Protein AF-A0AA41SZH7-F1 (afdb_monomer_lite)

Sequence (71 aa):
MAFDRYAAICHPLRYTTIMSTNVCTLLASLSWLGALGHSFVQTLLTFQLPFCNAQVIDHYFCDVHPVLKLA

InterPro domains:
  IPR000276 G protein-coupled receptor, rhodopsin-like [PF00001] (1-66)
  IPR000725 Olfactory receptor [PR00245] (12-24)
  IPR000725 Olfactory receptor [PR00245] (59-71)
  IPR017452 GPCR, rhodopsin-like, 7TM [PS50262] (1-71)
  I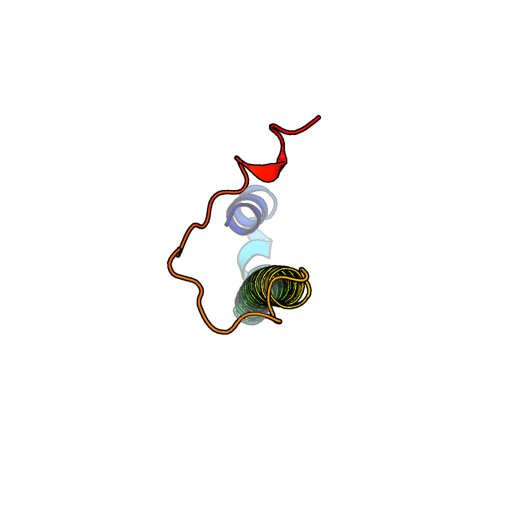PR050427 Human Olfactory Receptors [PTHR48002] (1-71)

Secondary structure (DSSP, 8-state):
-HHHHHHHHH-TTTHHHHS-HHHHHHHHHHHHHHHHHHHHHHHHHHHHSTTTTSS--------SSSGGGG-

pLDDT: mean 74.89, std 21.15, range [38.44, 97.19]

Radius of gyration: 20.86 Å; chains: 1; bounding box: 51×18×48 Å

Structure (mmCIF, N/CA/C/O backbone):
data_AF-A0AA41SZH7-F1
#
_entry.id   AF-A0AA41SZH7-F1
#
loop_
_atom_site.group_PDB
_atom_site.id
_atom_site.type_symbol
_atom_site.label_atom_id
_atom_site.label_alt_id
_atom_site.label_comp_id
_atom_site.label_asym_id
_atom_site.label_entity_id
_atom_site.label_seq_id
_atom_site.pdbx_PDB_ins_code
_atom_site.Cartn_x
_atom_site.Cartn_y
_atom_site.Cartn_z
_atom_site.occupancy
_atom_site.B_iso_or_equiv
_atom_site.auth_seq_id
_atom_site.auth_comp_id
_atom_site.auth_asym_id
_atom_site.auth_atom_id
_atom_site.pdbx_PDB_model_num
ATOM 1 N N . MET A 1 1 ? -1.911 -6.695 6.282 1.00 81.81 1 MET A N 1
ATOM 2 C CA . MET A 1 1 ? -2.361 -7.429 7.492 1.00 81.81 1 MET A CA 1
ATOM 3 C C . MET A 1 1 ? -2.194 -6.646 8.795 1.00 81.81 1 MET A C 1
ATOM 5 O O . MET A 1 1 ? -3.044 -6.788 9.658 1.00 81.81 1 MET A O 1
ATOM 9 N N . ALA A 1 2 ? -1.172 -5.796 8.965 1.00 90.94 2 ALA A N 1
ATOM 10 C CA . ALA A 1 2 ? -1.033 -4.999 10.196 1.00 90.94 2 ALA A CA 1
ATOM 11 C C . ALA A 1 2 ? -2.246 -4.083 10.479 1.00 90.94 2 ALA A C 1
ATOM 13 O O . ALA A 1 2 ? -2.696 -3.990 11.6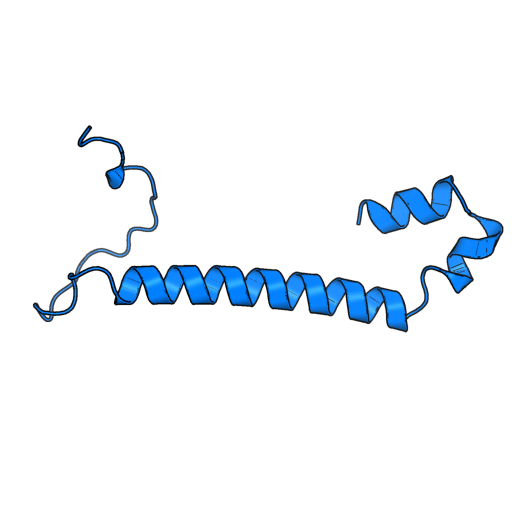16 1.00 90.94 2 ALA A O 1
ATOM 14 N N . PHE A 1 3 ? -2.826 -3.477 9.434 1.00 87.81 3 PHE A N 1
ATOM 15 C CA . PHE A 1 3 ? -4.005 -2.611 9.558 1.00 87.81 3 PHE A CA 1
ATOM 16 C C . PHE A 1 3 ? -5.253 -3.341 10.087 1.00 87.81 3 PHE A C 1
ATOM 18 O O . PHE A 1 3 ? -5.990 -2.796 10.898 1.00 87.81 3 PHE A O 1
ATOM 25 N N . ASP A 1 4 ? -5.450 -4.598 9.685 1.00 89.62 4 ASP A N 1
ATOM 26 C CA . ASP A 1 4 ? -6.540 -5.462 10.156 1.00 89.62 4 ASP A CA 1
ATOM 27 C C . ASP A 1 4 ? -6.461 -5.700 11.668 1.00 89.62 4 ASP A C 1
ATOM 29 O O . ASP A 1 4 ? -7.408 -5.436 12.408 1.00 89.62 4 ASP A O 1
ATOM 33 N N . ARG A 1 5 ? -5.270 -6.087 12.142 1.00 91.75 5 ARG A N 1
ATOM 34 C CA . ARG A 1 5 ? -4.988 -6.297 13.567 1.00 91.75 5 ARG A CA 1
ATOM 35 C C . ARG A 1 5 ? -5.153 -5.011 14.374 1.00 91.75 5 ARG A C 1
ATOM 37 O O . ARG A 1 5 ? -5.752 -5.042 15.443 1.00 91.75 5 ARG A O 1
ATOM 44 N N . TYR A 1 6 ? -4.661 -3.889 13.852 1.00 91.50 6 TYR A N 1
ATOM 45 C CA . TYR A 1 6 ? -4.831 -2.578 14.475 1.00 91.50 6 TYR A CA 1
ATOM 46 C C . TYR A 1 6 ? -6.313 -2.213 14.631 1.00 91.50 6 TYR A C 1
ATOM 48 O O . TYR A 1 6 ? -6.753 -1.884 15.731 1.00 91.50 6 TYR A O 1
ATOM 56 N N . ALA A 1 7 ? -7.101 -2.331 13.558 1.00 89.44 7 ALA A N 1
ATOM 57 C CA . ALA A 1 7 ? -8.523 -2.000 13.584 1.00 89.44 7 ALA A CA 1
ATOM 58 C C . ALA A 1 7 ? -9.307 -2.900 14.555 1.00 89.44 7 ALA A C 1
ATOM 60 O O . ALA A 1 7 ? -10.182 -2.409 15.268 1.00 89.44 7 ALA A O 1
ATOM 61 N N . ALA A 1 8 ? -8.968 -4.191 14.626 1.00 91.38 8 ALA A N 1
ATOM 62 C CA . ALA A 1 8 ? -9.599 -5.134 15.547 1.00 91.38 8 ALA A CA 1
ATOM 63 C C . ALA A 1 8 ? -9.311 -4.807 17.025 1.00 91.38 8 ALA A C 1
ATOM 65 O O . ALA A 1 8 ? -10.199 -4.947 17.863 1.00 91.38 8 ALA A O 1
ATOM 66 N N . ILE A 1 9 ? -8.092 -4.356 17.345 1.00 92.75 9 ILE A N 1
ATOM 67 C CA . ILE A 1 9 ? -7.667 -4.049 18.722 1.00 92.75 9 ILE A CA 1
ATOM 68 C C . ILE A 1 9 ? -8.164 -2.668 19.163 1.00 92.75 9 ILE A C 1
ATOM 70 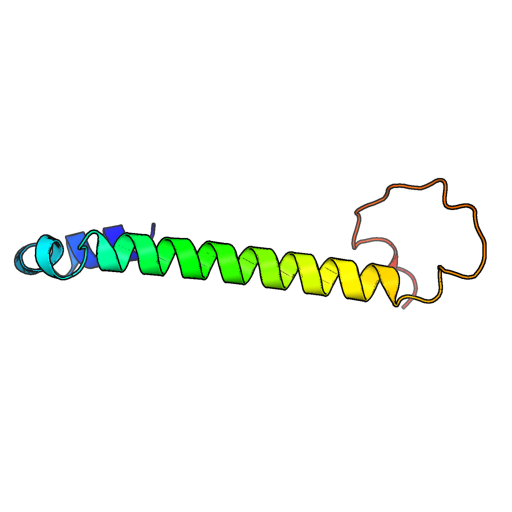O O . ILE A 1 9 ? -8.730 -2.531 20.245 1.00 92.75 9 ILE A O 1
ATOM 74 N N . CYS A 1 10 ? -7.963 -1.637 18.341 1.00 92.25 10 CYS A N 1
ATOM 75 C CA . CYS A 1 10 ? -8.297 -0.261 18.709 1.00 92.25 10 CYS A CA 1
ATOM 76 C C . CYS A 1 10 ? -9.795 0.043 18.572 1.00 92.25 10 CYS A C 1
ATOM 78 O O . CYS A 1 10 ? -10.313 0.903 19.286 1.00 92.25 10 CYS A O 1
ATOM 80 N N . HIS A 1 11 ? -10.507 -0.651 17.675 1.00 89.06 11 HIS A N 1
ATOM 81 C CA . HIS A 1 11 ? -11.913 -0.376 17.367 1.00 89.06 11 HIS A CA 1
ATOM 82 C C . HIS A 1 11 ? -12.765 -1.649 17.182 1.00 89.06 11 HIS A C 1
ATOM 84 O O . HIS A 1 11 ? -13.436 -1.790 16.157 1.00 89.06 11 HIS A O 1
ATOM 90 N N . PRO A 1 12 ? -12.839 -2.548 18.182 1.00 85.88 12 PRO A N 1
ATOM 91 C CA . PRO A 1 12 ? -13.506 -3.849 18.051 1.00 85.88 12 PRO A CA 1
ATOM 92 C C . PRO A 1 12 ? -14.987 -3.746 17.649 1.00 85.88 12 PRO A C 1
ATOM 94 O O . PRO A 1 12 ? -15.449 -4.488 16.790 1.00 85.88 12 PRO A O 1
ATOM 97 N N . LEU A 1 13 ? -15.728 -2.777 18.201 1.00 88.81 13 LEU A N 1
ATOM 98 C CA . LEU A 1 13 ? -17.160 -2.583 17.916 1.00 88.81 13 LEU A CA 1
ATOM 99 C C . LEU A 1 13 ? -17.443 -2.007 16.521 1.00 88.81 13 LEU A C 1
ATOM 101 O O . LEU A 1 13 ? -18.538 -2.181 15.996 1.00 88.81 13 LEU A O 1
ATOM 105 N N . ARG A 1 14 ? -16.475 -1.306 15.918 1.00 87.56 14 ARG A N 1
ATOM 106 C CA . ARG A 1 14 ? -16.605 -0.725 14.569 1.00 87.56 14 ARG A CA 1
ATOM 107 C C . ARG A 1 14 ? -15.836 -1.521 13.522 1.00 87.56 14 ARG A C 1
ATOM 109 O O . ARG A 1 14 ? -15.910 -1.187 12.345 1.00 87.56 14 ARG A O 1
ATOM 116 N N . TYR A 1 15 ? -15.123 -2.568 13.928 1.00 88.00 15 TYR A N 1
ATOM 117 C CA . TYR A 1 15 ? -14.273 -3.366 13.058 1.00 88.00 15 TYR A CA 1
ATOM 118 C C . TYR A 1 15 ? -15.035 -3.931 11.859 1.00 88.00 15 TYR A C 1
ATOM 120 O O . TYR A 1 15 ? -14.558 -3.824 10.740 1.00 88.00 15 TYR A O 1
ATOM 128 N N . THR A 1 16 ? -16.249 -4.447 12.056 1.00 84.62 16 THR A N 1
ATOM 129 C CA . THR A 1 16 ? -17.078 -4.990 10.965 1.00 84.62 16 THR A CA 1
ATOM 130 C C . THR A 1 16 ? -17.531 -3.922 9.969 1.00 84.62 16 THR A C 1
ATOM 132 O O . THR A 1 16 ? -17.725 -4.213 8.793 1.00 84.62 16 THR A O 1
ATOM 135 N N . THR A 1 17 ? -17.677 -2.673 10.417 1.00 87.81 17 THR A N 1
ATOM 136 C CA . THR A 1 17 ? -18.016 -1.535 9.553 1.00 87.81 17 THR A CA 1
ATOM 137 C C . THR A 1 17 ? -16.783 -0.981 8.837 1.00 87.81 17 THR A C 1
ATOM 139 O O . THR A 1 17 ? -16.864 -0.605 7.671 1.00 87.81 17 THR A O 1
ATOM 142 N N . ILE A 1 18 ? -15.640 -0.936 9.527 1.00 84.88 18 ILE A N 1
ATOM 143 C CA . ILE A 1 18 ? -14.360 -0.444 8.999 1.00 84.88 18 ILE A CA 1
ATOM 144 C C . ILE A 1 18 ? -13.771 -1.450 8.005 1.00 84.88 18 ILE A C 1
ATOM 146 O O . ILE A 1 18 ? -13.330 -1.067 6.928 1.00 84.88 18 ILE A O 1
ATOM 150 N N . MET A 1 19 ? -13.790 -2.737 8.342 1.00 88.62 19 MET A N 1
ATOM 151 C CA . MET A 1 19 ? -13.226 -3.822 7.550 1.00 88.62 19 MET A CA 1
ATOM 152 C C . MET A 1 19 ? -14.318 -4.562 6.772 1.00 88.62 19 MET A C 1
ATOM 154 O O . MET A 1 19 ? -14.566 -5.752 6.952 1.00 88.62 19 MET A O 1
ATOM 158 N N . SER A 1 20 ? -15.001 -3.818 5.902 1.00 91.62 20 SER A N 1
ATOM 159 C CA . SER A 1 20 ? -15.965 -4.381 4.955 1.00 91.62 20 SER A CA 1
ATOM 160 C C . SER A 1 20 ? -15.264 -5.019 3.751 1.00 91.62 20 SER A C 1
ATOM 162 O O . SER A 1 20 ? -14.103 -4.719 3.454 1.00 91.62 20 SER A O 1
ATOM 164 N N . THR A 1 21 ? -15.988 -5.850 2.996 1.00 89.62 21 THR A N 1
ATOM 165 C CA . THR A 1 21 ? -15.482 -6.468 1.759 1.00 89.62 21 THR A CA 1
ATOM 166 C C . THR A 1 21 ? -14.908 -5.430 0.790 1.00 89.62 21 THR A C 1
ATOM 168 O O . THR A 1 21 ? -13.867 -5.678 0.195 1.00 89.62 21 THR A O 1
ATOM 171 N N . ASN A 1 22 ? -15.516 -4.241 0.706 1.00 91.81 22 ASN A N 1
ATOM 172 C CA . ASN A 1 22 ? -15.046 -3.141 -0.144 1.00 91.81 22 ASN A CA 1
ATOM 173 C C . ASN A 1 22 ? -13.689 -2.577 0.298 1.00 91.81 22 ASN A C 1
ATOM 175 O O . ASN A 1 22 ? -12.850 -2.239 -0.531 1.00 91.81 22 ASN A O 1
ATOM 179 N N . VAL A 1 23 ? -13.455 -2.464 1.608 1.00 91.00 23 VAL A N 1
ATOM 180 C CA . VAL A 1 23 ? -12.165 -1.989 2.131 1.00 91.00 23 VAL A CA 1
ATOM 181 C C . VAL A 1 23 ? -11.093 -3.050 1.918 1.00 91.00 23 VAL A C 1
ATOM 183 O O . VAL A 1 23 ? -9.971 -2.726 1.538 1.00 91.00 23 VAL A O 1
ATOM 186 N N . CYS A 1 24 ? -11.446 -4.323 2.085 1.00 91.31 24 CYS A N 1
ATOM 187 C CA . CYS A 1 24 ? -10.531 -5.428 1.834 1.00 91.31 24 CYS A CA 1
ATOM 188 C C . CYS A 1 24 ? -10.121 -5.498 0.352 1.00 91.31 24 CYS A C 1
ATOM 190 O O . CYS A 1 24 ? -8.931 -5.599 0.047 1.00 91.31 24 CYS A O 1
ATOM 192 N N . THR A 1 25 ? -11.076 -5.357 -0.577 1.00 94.19 25 THR A N 1
ATOM 193 C CA . THR A 1 25 ? -10.784 -5.318 -2.019 1.00 94.19 25 THR A CA 1
ATOM 194 C C . THR A 1 25 ? -9.979 -4.086 -2.411 1.00 94.19 25 THR A C 1
ATOM 196 O O . THR A 1 25 ? -9.066 -4.209 -3.223 1.00 94.19 25 THR A O 1
ATOM 199 N N . LEU A 1 26 ? -10.251 -2.924 -1.810 1.00 94.88 26 LEU A N 1
ATOM 200 C CA . LEU A 1 26 ? -9.470 -1.706 -2.027 1.00 94.88 26 LEU A CA 1
ATOM 201 C C . LEU A 1 26 ? -8.021 -1.861 -1.546 1.00 94.88 26 LEU A C 1
ATOM 203 O O . LEU A 1 26 ? -7.086 -1.539 -2.270 1.00 94.88 26 LEU A O 1
ATOM 207 N N . LEU A 1 27 ? -7.808 -2.369 -0.332 1.00 94.31 27 LEU A N 1
ATOM 208 C CA . LEU A 1 27 ? -6.460 -2.591 0.195 1.00 94.31 27 LEU A CA 1
ATOM 209 C C . LEU A 1 27 ? -5.697 -3.625 -0.646 1.00 94.31 27 LEU A C 1
ATOM 211 O O . LEU A 1 27 ? -4.513 -3.433 -0.933 1.00 94.31 27 LEU A O 1
ATOM 215 N N . ALA A 1 28 ? -6.374 -4.693 -1.077 1.00 95.38 28 ALA A N 1
ATOM 216 C CA . ALA A 1 28 ? -5.795 -5.690 -1.968 1.00 95.38 28 ALA A CA 1
ATOM 217 C C . ALA A 1 28 ? -5.424 -5.081 -3.329 1.00 95.38 28 ALA A C 1
ATOM 219 O O . ALA A 1 28 ? -4.289 -5.255 -3.772 1.00 95.38 28 ALA A O 1
ATOM 220 N N . SER A 1 29 ? -6.324 -4.320 -3.958 1.00 96.62 29 SER A N 1
ATOM 221 C CA . SER A 1 29 ? -6.062 -3.688 -5.255 1.00 96.62 29 SER A CA 1
ATOM 222 C C . SER A 1 29 ? -4.926 -2.671 -5.177 1.00 96.62 29 SER A C 1
ATOM 224 O O . SER A 1 29 ? -4.051 -2.688 -6.036 1.00 96.62 29 SER A O 1
ATOM 226 N N . LEU A 1 30 ? -4.859 -1.858 -4.118 1.00 95.88 30 LEU A N 1
ATOM 227 C CA . LEU A 1 30 ? -3.752 -0.925 -3.891 1.00 95.88 30 LEU A CA 1
ATOM 228 C C . LEU A 1 30 ? -2.415 -1.654 -3.740 1.00 95.88 30 LEU A C 1
ATOM 230 O O . LEU A 1 30 ? -1.425 -1.248 -4.347 1.00 95.88 30 LEU A O 1
ATOM 234 N N . SER A 1 31 ? -2.384 -2.747 -2.971 1.00 95.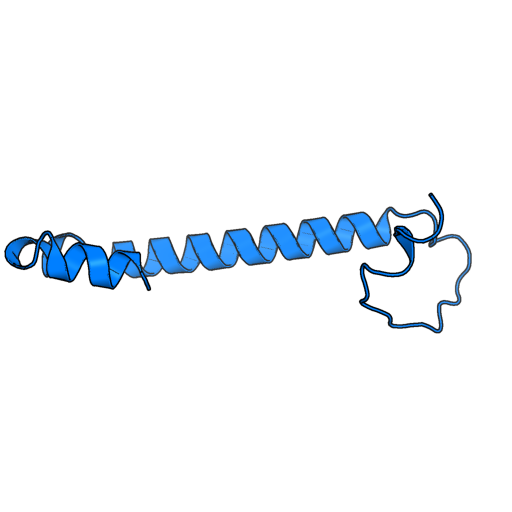69 31 SER A N 1
ATOM 235 C CA . SER A 1 31 ? -1.165 -3.551 -2.818 1.00 95.69 31 SER A CA 1
ATOM 236 C C . SER A 1 31 ? -0.709 -4.167 -4.146 1.00 95.69 31 SER A C 1
ATOM 238 O O . SER A 1 31 ? 0.472 -4.100 -4.485 1.00 95.69 31 SER A O 1
ATOM 240 N N . TRP A 1 32 ? -1.652 -4.681 -4.939 1.00 97.19 32 TRP A N 1
ATOM 241 C CA . TRP A 1 32 ? -1.399 -5.211 -6.276 1.00 97.19 32 TRP A CA 1
ATOM 242 C C . TRP A 1 32 ? -0.900 -4.143 -7.247 1.00 97.19 32 TRP A C 1
ATOM 244 O O . TRP A 1 32 ? 0.110 -4.353 -7.908 1.00 97.19 32 TRP A O 1
ATOM 254 N N . LEU A 1 33 ? -1.566 -2.990 -7.321 1.00 97.12 33 LEU A N 1
ATOM 255 C CA . LEU A 1 33 ? -1.182 -1.893 -8.212 1.00 97.12 33 LEU A CA 1
ATOM 256 C C . LEU A 1 33 ? 0.189 -1.321 -7.850 1.00 97.12 33 LEU A C 1
ATOM 258 O O . LEU A 1 33 ? 0.984 -1.041 -8.743 1.00 97.12 33 LEU A O 1
ATOM 262 N N . GLY A 1 34 ? 0.488 -1.194 -6.556 1.00 95.62 34 GLY A N 1
ATOM 263 C CA . GLY A 1 34 ? 1.805 -0.773 -6.084 1.00 95.62 34 GLY A CA 1
ATOM 264 C C . GLY A 1 34 ? 2.904 -1.751 -6.498 1.00 95.62 34 GLY A C 1
ATOM 265 O O . GLY A 1 34 ? 3.925 -1.330 -7.040 1.00 95.62 34 GLY A O 1
ATOM 266 N N . ALA A 1 35 ? 2.678 -3.054 -6.310 1.00 94.06 35 ALA A N 1
ATOM 267 C CA . ALA A 1 35 ? 3.624 -4.087 -6.727 1.00 94.06 35 ALA A CA 1
ATOM 268 C C . ALA A 1 35 ? 3.810 -4.114 -8.252 1.00 94.06 35 ALA A C 1
ATOM 270 O O . ALA A 1 35 ? 4.941 -4.109 -8.729 1.00 94.06 35 ALA A O 1
ATOM 271 N N . LEU A 1 36 ? 2.716 -4.073 -9.018 1.00 95.38 36 LEU A N 1
ATOM 272 C CA . LEU A 1 36 ? 2.757 -4.038 -10.481 1.00 95.38 36 LEU A CA 1
ATOM 273 C C . LEU A 1 36 ? 3.476 -2.794 -11.000 1.00 95.38 36 LEU A C 1
ATOM 275 O O . LEU A 1 36 ? 4.307 -2.907 -11.895 1.00 95.38 36 LEU A O 1
ATOM 279 N N . GLY A 1 37 ? 3.193 -1.623 -10.429 1.00 95.00 37 GLY A N 1
ATOM 280 C CA . GLY A 1 37 ? 3.870 -0.379 -10.780 1.00 95.00 37 GLY A CA 1
ATOM 281 C C . GLY A 1 37 ? 5.363 -0.445 -10.477 1.00 95.00 37 GLY A C 1
ATOM 282 O O . GLY A 1 37 ? 6.173 -0.113 -11.337 1.00 95.00 37 GLY A O 1
ATOM 283 N N . HIS A 1 38 ? 5.738 -0.942 -9.296 1.00 92.31 38 HIS A N 1
ATOM 284 C CA . HIS A 1 38 ? 7.138 -1.139 -8.929 1.00 92.31 38 HIS A CA 1
ATOM 285 C C . HIS A 1 38 ? 7.851 -2.088 -9.902 1.00 92.31 38 HIS A C 1
ATOM 287 O O . HIS A 1 38 ? 8.906 -1.745 -10.433 1.00 92.31 38 HIS A O 1
ATOM 293 N N . SER A 1 39 ? 7.261 -3.252 -10.189 1.00 88.25 39 SER A N 1
ATOM 294 C CA . SER A 1 39 ? 7.802 -4.202 -11.164 1.00 88.25 39 SER A CA 1
ATOM 295 C C . SER A 1 39 ? 7.907 -3.592 -12.559 1.00 88.25 39 SER A C 1
ATOM 297 O O . SER A 1 39 ? 8.941 -3.730 -13.197 1.00 88.25 39 SER A O 1
ATOM 299 N N . PHE A 1 40 ? 6.884 -2.875 -13.024 1.00 89.25 40 PHE A N 1
ATOM 300 C CA . PHE A 1 40 ? 6.884 -2.242 -14.340 1.00 89.25 40 PHE A CA 1
ATOM 301 C C . PHE A 1 40 ? 7.971 -1.174 -14.464 1.00 89.25 40 PHE A C 1
ATOM 303 O O . PHE A 1 40 ? 8.714 -1.168 -15.442 1.00 89.25 40 PHE A O 1
ATOM 310 N N . VAL A 1 41 ? 8.109 -0.308 -13.457 1.00 86.69 41 VAL A N 1
ATOM 311 C CA . VAL A 1 41 ? 9.177 0.698 -13.397 1.00 86.69 41 VAL A CA 1
ATOM 312 C C . VAL A 1 41 ? 10.542 0.019 -13.401 1.00 86.69 41 VAL A C 1
ATOM 314 O O . VAL A 1 41 ? 11.404 0.400 -14.189 1.00 86.69 41 VAL A O 1
ATOM 317 N N . GLN A 1 42 ? 10.728 -1.019 -12.585 1.00 84.81 42 GLN A N 1
ATOM 318 C CA . GLN A 1 42 ? 11.968 -1.790 -12.548 1.00 84.81 42 GLN A CA 1
ATOM 319 C C . GLN A 1 42 ? 12.294 -2.395 -13.921 1.00 84.81 42 GLN A C 1
ATOM 321 O O . GLN A 1 42 ? 13.413 -2.244 -14.402 1.00 84.81 42 GLN A O 1
ATOM 326 N N . THR A 1 43 ? 11.315 -3.011 -14.583 1.00 79.69 43 THR A N 1
ATOM 327 C CA . THR A 1 43 ? 11.460 -3.579 -15.926 1.00 79.69 43 THR A CA 1
ATOM 328 C C . THR A 1 43 ? 11.786 -2.511 -16.973 1.00 79.69 43 THR A C 1
ATOM 330 O O . THR A 1 43 ? 12.700 -2.707 -17.771 1.00 79.69 43 THR A O 1
ATOM 333 N N . LEU A 1 44 ? 11.092 -1.369 -16.964 1.00 80.69 44 LEU A N 1
ATOM 334 C CA . LEU A 1 44 ? 11.373 -0.258 -17.875 1.00 80.69 44 LEU A CA 1
ATOM 335 C C . LEU A 1 44 ? 12.782 0.292 -17.681 1.00 80.69 44 LEU A C 1
ATOM 337 O O . LEU A 1 44 ? 13.478 0.496 -18.671 1.00 80.69 44 LEU A O 1
ATOM 341 N N . LEU A 1 45 ? 13.217 0.494 -16.433 1.00 77.81 45 LEU A N 1
ATOM 342 C CA . LEU A 1 45 ? 14.592 0.893 -16.149 1.00 77.81 45 LEU A CA 1
ATOM 343 C C . LEU A 1 45 ? 15.562 -0.125 -16.753 1.00 77.81 45 LEU A C 1
ATOM 345 O O . LEU A 1 45 ? 16.429 0.271 -17.521 1.00 77.81 45 LEU A O 1
ATOM 349 N N . THR A 1 46 ? 15.377 -1.426 -16.508 1.00 72.12 46 THR A N 1
ATOM 350 C CA . THR A 1 46 ? 16.229 -2.474 -17.098 1.00 72.12 46 THR A CA 1
ATOM 351 C C . THR A 1 46 ? 16.283 -2.410 -18.629 1.00 72.12 46 THR A C 1
ATOM 353 O O . THR A 1 46 ? 17.366 -2.552 -19.191 1.00 72.12 46 THR A O 1
ATOM 356 N N . PHE A 1 47 ? 15.159 -2.152 -19.306 1.00 69.38 47 PHE A N 1
ATOM 357 C CA . PHE A 1 47 ? 15.120 -2.003 -20.767 1.00 69.38 47 PHE A CA 1
ATOM 358 C C . PHE A 1 47 ? 15.729 -0.690 -21.282 1.00 69.3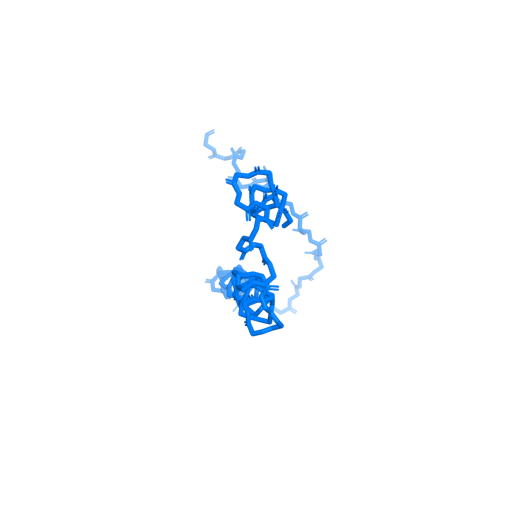8 47 PHE A C 1
ATOM 360 O O . PHE A 1 47 ? 16.212 -0.659 -22.413 1.00 69.38 47 PHE A O 1
ATOM 367 N N . GLN A 1 48 ? 15.687 0.389 -20.495 1.00 62.66 48 GLN A N 1
ATOM 368 C CA . GLN A 1 48 ? 16.249 1.693 -20.863 1.00 62.66 48 GLN A CA 1
ATOM 369 C C . GLN A 1 48 ? 17.734 1.843 -20.523 1.00 62.66 48 GLN A C 1
ATOM 371 O O . GLN A 1 48 ? 18.380 2.753 -21.048 1.00 62.66 48 GLN A O 1
ATOM 376 N N . LEU A 1 49 ? 18.306 0.964 -19.692 1.00 56.00 49 LEU A N 1
ATOM 377 C CA . LEU A 1 49 ? 19.758 0.860 -19.612 1.00 56.00 49 LEU A CA 1
ATOM 378 C C . LEU A 1 49 ? 20.301 0.455 -21.003 1.00 56.00 49 LEU A C 1
ATOM 380 O O . LEU A 1 49 ? 19.699 -0.381 -21.677 1.00 56.00 49 LEU A O 1
ATOM 384 N N . PRO A 1 50 ? 21.435 1.023 -21.452 1.00 55.72 50 PRO A N 1
ATOM 385 C CA . PRO A 1 50 ? 21.924 0.978 -22.837 1.00 55.72 50 PRO A CA 1
ATOM 386 C C . PRO A 1 50 ? 22.495 -0.393 -23.255 1.00 55.72 50 PRO A C 1
ATOM 388 O O . PRO A 1 50 ? 23.439 -0.473 -24.036 1.00 55.72 50 PRO A O 1
ATOM 391 N N . PHE A 1 51 ? 21.935 -1.489 -22.747 1.00 52.12 51 PHE A N 1
ATOM 392 C CA . PHE A 1 51 ? 22.279 -2.856 -23.127 1.00 52.12 51 PHE A CA 1
ATOM 393 C C . PHE A 1 51 ? 21.604 -3.297 -24.437 1.00 52.12 51 PHE A C 1
ATOM 395 O O . PHE A 1 51 ? 21.999 -4.303 -25.021 1.00 52.12 51 PHE A O 1
ATOM 402 N N . CYS A 1 52 ? 20.634 -2.539 -24.959 1.00 48.56 52 CYS A N 1
ATOM 403 C CA . CYS A 1 52 ? 19.888 -2.901 -26.167 1.00 48.56 52 CYS A CA 1
ATOM 404 C C . CYS A 1 52 ? 20.490 -2.293 -27.452 1.00 48.56 52 CYS A C 1
ATOM 406 O O . CYS A 1 52 ? 19.830 -1.551 -28.174 1.00 48.56 52 CYS A O 1
ATOM 408 N N . ASN A 1 53 ? 21.762 -2.596 -27.732 1.00 46.66 53 ASN A N 1
ATOM 409 C CA . ASN A 1 53 ? 22.342 -2.425 -29.077 1.00 46.66 53 ASN A CA 1
ATOM 410 C C . ASN A 1 53 ? 23.176 -3.636 -29.549 1.00 46.66 53 ASN A C 1
ATOM 412 O O . ASN A 1 53 ? 23.660 -3.653 -30.675 1.00 46.66 53 ASN A O 1
ATOM 416 N N . ALA A 1 54 ? 23.337 -4.679 -28.727 1.00 43.78 54 ALA A N 1
ATOM 417 C CA . ALA A 1 54 ? 23.992 -5.918 -29.137 1.00 43.78 54 ALA A CA 1
ATOM 418 C C . ALA A 1 54 ? 23.111 -7.111 -28.750 1.00 43.78 54 ALA A C 1
ATOM 420 O O . ALA A 1 54 ? 22.838 -7.365 -27.582 1.00 43.78 54 ALA A O 1
ATOM 421 N N . GLN A 1 55 ? 22.630 -7.809 -29.771 1.00 43.44 55 GLN A N 1
ATOM 422 C CA . GLN A 1 55 ? 21.611 -8.856 -29.758 1.00 43.44 55 GLN A CA 1
ATOM 423 C C . GLN A 1 55 ? 22.103 -10.195 -29.167 1.00 43.44 55 GLN A C 1
ATOM 425 O O . GLN A 1 55 ? 21.885 -11.241 -29.770 1.00 43.44 55 GLN A O 1
ATOM 430 N N . VAL A 1 56 ? 22.783 -10.184 -28.016 1.00 48.81 56 VAL A N 1
ATOM 431 C CA . VAL A 1 56 ? 23.162 -11.385 -27.248 1.00 48.81 56 VAL A CA 1
ATOM 432 C C . VAL A 1 56 ? 23.278 -10.994 -25.774 1.00 48.81 56 VAL A C 1
ATOM 434 O O . VAL A 1 56 ? 24.206 -10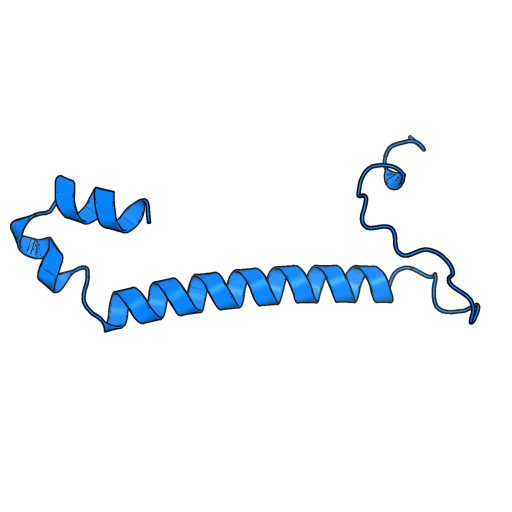.281 -25.404 1.00 48.81 56 VAL A O 1
ATOM 437 N N . ILE A 1 57 ? 22.366 -11.460 -24.919 1.00 45.66 57 ILE A N 1
ATOM 438 C CA . ILE A 1 57 ? 22.551 -11.381 -23.462 1.00 45.66 57 ILE A CA 1
ATOM 439 C C . ILE A 1 57 ? 22.322 -12.772 -22.869 1.00 45.66 57 ILE A C 1
ATOM 441 O O . ILE A 1 57 ? 21.218 -13.132 -22.467 1.00 45.66 57 ILE A O 1
ATOM 445 N N . ASP A 1 58 ? 23.410 -13.539 -22.809 1.00 42.47 58 ASP A N 1
ATOM 446 C CA . ASP A 1 58 ? 23.612 -14.644 -21.871 1.00 42.47 58 ASP A CA 1
ATOM 447 C C . ASP A 1 58 ? 23.988 -14.046 -20.507 1.00 42.47 58 ASP A C 1
ATOM 449 O O . ASP A 1 58 ? 25.164 -13.973 -20.174 1.00 42.47 58 ASP A O 1
ATOM 453 N N . HIS A 1 59 ? 23.018 -13.533 -19.743 1.00 44.59 59 HIS A N 1
ATOM 454 C CA . HIS A 1 59 ? 23.047 -13.596 -18.275 1.00 44.59 59 HIS A CA 1
ATOM 455 C C . HIS A 1 59 ? 21.784 -13.002 -17.647 1.00 44.59 59 HIS A C 1
ATOM 457 O O . HIS A 1 59 ? 21.584 -11.798 -17.510 1.00 44.59 59 HIS A O 1
ATOM 463 N N . TYR A 1 60 ? 20.954 -13.935 -17.201 1.00 46.25 60 TYR A N 1
ATOM 464 C CA . TYR A 1 60 ? 19.856 -13.781 -16.266 1.00 46.25 60 TYR A CA 1
ATOM 465 C C . TYR A 1 60 ? 20.444 -13.516 -14.868 1.00 46.25 60 TYR A C 1
ATOM 467 O O . TYR A 1 60 ? 20.649 -14.453 -14.103 1.00 46.25 60 TYR A O 1
ATOM 475 N N . PHE A 1 61 ? 20.797 -12.276 -14.522 1.00 41.16 61 PHE A N 1
ATOM 476 C CA . PHE A 1 61 ? 21.215 -11.979 -13.147 1.00 41.16 61 PHE A CA 1
ATOM 477 C C . PHE A 1 61 ? 20.488 -10.762 -12.580 1.00 41.16 61 PHE A C 1
ATOM 479 O O . PHE A 1 61 ? 20.915 -9.614 -12.675 1.00 41.16 61 PHE A O 1
ATOM 486 N N . CYS A 1 62 ? 19.355 -11.072 -11.949 1.00 48.62 62 CYS A N 1
ATOM 487 C CA . CYS A 1 62 ? 18.885 -10.374 -10.766 1.00 48.62 62 CYS A CA 1
ATOM 488 C C . CYS A 1 62 ? 19.983 -10.400 -9.695 1.00 48.62 62 CYS A C 1
ATOM 490 O O . CYS A 1 62 ? 20.036 -11.333 -8.904 1.00 48.62 62 CYS A O 1
ATOM 492 N N . ASP A 1 63 ? 20.827 -9.377 -9.630 1.00 42.84 63 ASP A N 1
ATOM 493 C CA . ASP A 1 63 ? 21.416 -8.977 -8.356 1.00 42.84 63 ASP A CA 1
ATOM 494 C C . ASP A 1 63 ? 21.785 -7.495 -8.407 1.00 42.84 63 ASP A C 1
ATOM 496 O O . ASP A 1 63 ? 22.434 -7.029 -9.339 1.00 42.84 63 ASP A O 1
ATOM 500 N N . VAL A 1 64 ? 21.331 -6.734 -7.413 1.00 50.22 64 VAL A N 1
ATOM 501 C CA . VAL A 1 64 ? 21.556 -5.279 -7.284 1.00 50.22 64 VAL A CA 1
ATOM 502 C C . VAL A 1 64 ? 22.997 -4.986 -6.817 1.00 50.22 64 VAL A C 1
ATOM 504 O O . VAL A 1 64 ? 23.460 -3.848 -6.840 1.00 50.22 64 VAL A O 1
ATOM 507 N N . HIS A 1 65 ? 23.749 -6.022 -6.436 1.00 42.81 65 HIS A N 1
ATOM 508 C CA . HIS A 1 65 ? 25.075 -5.910 -5.832 1.00 42.81 65 HIS A CA 1
ATOM 509 C C . HIS A 1 65 ? 26.272 -5.556 -6.742 1.00 42.81 65 HIS A C 1
ATOM 511 O O . HIS A 1 65 ? 27.220 -4.979 -6.205 1.00 42.81 65 HIS A O 1
ATOM 517 N N . PRO A 1 66 ? 26.326 -5.821 -8.066 1.00 44.00 66 PRO A N 1
ATOM 518 C CA . PRO A 1 66 ? 27.543 -5.532 -8.823 1.00 44.00 66 PRO A CA 1
ATOM 519 C C . PRO A 1 66 ? 27.656 -4.065 -9.266 1.00 44.00 66 PRO A C 1
ATOM 521 O O . PRO A 1 66 ? 28.755 -3.627 -9.595 1.00 44.00 66 PRO A O 1
ATOM 524 N N . VAL A 1 67 ? 26.575 -3.275 -9.224 1.00 45.75 67 VAL A N 1
ATOM 525 C CA . VAL A 1 67 ? 26.601 -1.862 -9.660 1.00 45.75 67 VAL A CA 1
ATOM 526 C C . VAL A 1 67 ? 27.240 -0.941 -8.605 1.00 45.75 67 VAL A C 1
ATOM 528 O O . VAL A 1 67 ? 27.787 0.101 -8.950 1.00 45.75 67 VAL A O 1
ATOM 531 N N . LEU A 1 68 ? 27.255 -1.339 -7.326 1.00 42.69 68 LEU A N 1
ATOM 532 C CA . LEU A 1 68 ? 27.825 -0.540 -6.228 1.00 42.69 68 LEU A CA 1
ATOM 533 C C . LEU A 1 68 ? 29.326 -0.788 -5.991 1.00 42.69 68 LEU A C 1
ATOM 535 O O . LEU A 1 68 ? 29.915 -0.177 -5.108 1.00 42.69 68 LEU A O 1
ATOM 539 N N . LYS A 1 69 ? 29.964 -1.688 -6.751 1.00 38.44 69 LYS A N 1
ATOM 540 C CA . LYS A 1 69 ? 31.389 -2.021 -6.565 1.00 38.44 69 LYS A CA 1
ATOM 541 C C . LYS A 1 69 ? 32.346 -1.211 -7.451 1.00 38.44 69 LYS A C 1
ATOM 543 O O . LYS A 1 69 ? 33.527 -1.541 -7.513 1.00 38.44 69 LYS A O 1
ATOM 548 N N . LEU A 1 70 ? 31.841 -0.183 -8.139 1.00 42.75 70 LEU A N 1
ATOM 549 C CA . LEU A 1 70 ? 32.622 0.719 -8.997 1.00 42.75 70 LEU A CA 1
ATOM 550 C C . LEU A 1 70 ? 32.680 2.178 -8.503 1.00 42.75 70 LEU A C 1
ATOM 552 O O . LEU A 1 70 ? 33.039 3.060 -9.281 1.00 42.75 70 LEU A O 1
ATOM 556 N N . ALA A 1 71 ? 32.363 2.434 -7.231 1.00 39.19 71 ALA A N 1
ATOM 557 C CA . ALA A 1 71 ? 32.643 3.714 -6.576 1.00 39.19 71 ALA A CA 1
ATOM 558 C C . ALA A 1 71 ? 33.656 3.523 -5.444 1.00 39.19 71 ALA A C 1
ATOM 560 O O . ALA A 1 71 ? 33.484 2.552 -4.670 1.00 39.19 71 ALA A O 1
#

Organism: Sciurus carolinensis (NCBI:txid30640)

Foldseek 3Di:
DVVLVVCCVVPVPCSCVCPDPVVVVVVVVVVVVVVVVVVVVVVVVVVPPPPPPDPDDPDDDPDPPPVVPPD